Protein AF-U9U4Q1-F1 (afdb_monomer_lite)

Structure (mmCIF, N/CA/C/O backbone):
data_AF-U9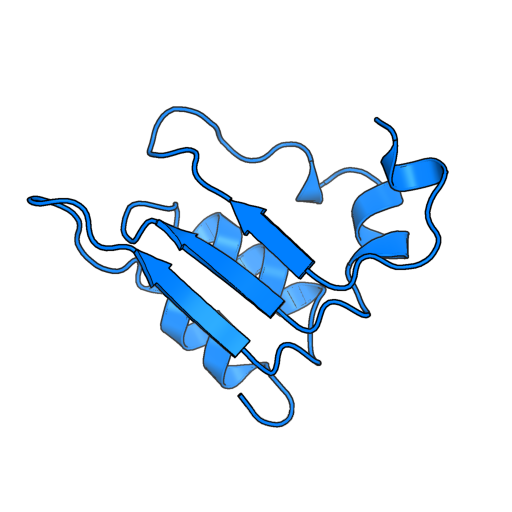U4Q1-F1
#
_entry.id   AF-U9U4Q1-F1
#
loop_
_atom_site.group_PDB
_atom_site.id
_atom_site.type_symbol
_atom_site.label_atom_id
_atom_site.label_alt_id
_atom_site.label_comp_id
_atom_site.label_asym_id
_atom_site.label_entity_id
_atom_site.label_seq_id
_atom_site.pdbx_PDB_ins_code
_atom_site.Cartn_x
_atom_site.Cartn_y
_atom_site.Cartn_z
_atom_site.occupancy
_atom_site.B_iso_or_equiv
_atom_site.auth_seq_id
_atom_site.auth_comp_id
_atom_site.auth_asym_id
_atom_site.auth_atom_id
_atom_site.pdbx_PDB_model_num
ATOM 1 N N . MET A 1 1 ? 0.212 20.200 8.058 1.00 60.28 1 MET A N 1
ATOM 2 C CA . MET A 1 1 ? -0.390 19.053 7.339 1.00 60.28 1 MET A CA 1
ATOM 3 C C . MET A 1 1 ? -1.836 18.913 7.781 1.00 60.28 1 MET A C 1
ATOM 5 O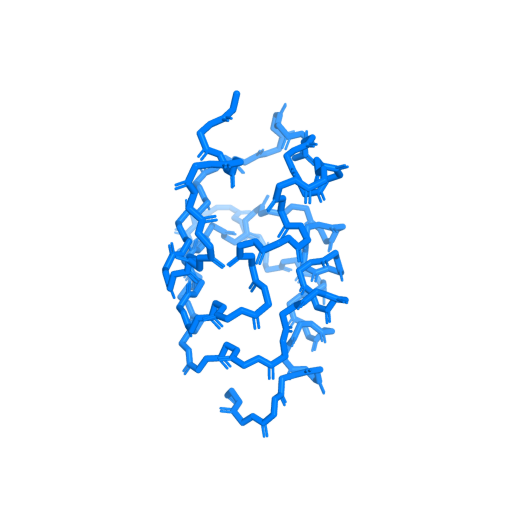 O . MET A 1 1 ? -2.067 18.803 8.976 1.00 60.28 1 MET A O 1
ATOM 9 N N . PHE A 1 2 ? -2.785 18.907 6.841 1.00 63.91 2 PHE A N 1
ATOM 10 C CA . PHE A 1 2 ? -4.226 18.754 7.110 1.00 63.91 2 PHE A CA 1
ATOM 11 C C . PHE A 1 2 ? -4.624 17.342 7.590 1.00 63.91 2 PHE A C 1
ATOM 13 O O . PHE A 1 2 ? -5.763 17.120 7.978 1.00 63.91 2 PHE A O 1
ATOM 20 N N . MET A 1 3 ? -3.689 16.384 7.619 1.00 68.19 3 MET A N 1
ATOM 21 C CA . MET A 1 3 ? -3.956 14.995 8.028 1.00 68.19 3 MET A CA 1
ATOM 22 C C . MET A 1 3 ? -4.422 14.857 9.479 1.00 68.19 3 MET A C 1
ATOM 24 O O . MET A 1 3 ? -5.128 13.911 9.788 1.00 68.19 3 MET A O 1
ATOM 28 N N . ASN A 1 4 ? -4.085 15.808 10.355 1.00 69.56 4 ASN A N 1
ATOM 29 C CA . ASN A 1 4 ? -4.566 15.802 11.742 1.00 69.56 4 ASN A CA 1
ATOM 30 C C . ASN A 1 4 ? -6.015 16.309 11.877 1.00 69.56 4 ASN A C 1
ATOM 32 O O . ASN A 1 4 ? -6.551 16.311 12.979 1.00 69.56 4 ASN A O 1
ATOM 36 N N . GLN A 1 5 ? -6.628 16.787 10.790 1.00 79.88 5 GLN A N 1
ATOM 37 C CA . GLN A 1 5 ? -7.991 17.329 10.781 1.00 79.88 5 GLN A CA 1
ATOM 38 C C . GLN A 1 5 ? -9.011 16.360 10.173 1.00 79.88 5 GLN A C 1
ATOM 40 O O . GLN A 1 5 ? -10.209 16.620 10.238 1.00 79.88 5 GLN A O 1
ATOM 45 N N . ILE A 1 6 ? -8.552 15.245 9.596 1.00 83.50 6 ILE A N 1
ATOM 46 C CA . ILE A 1 6 ? -9.408 14.204 9.029 1.00 83.50 6 ILE A CA 1
ATOM 47 C C . ILE A 1 6 ? -9.180 12.890 9.773 1.00 83.50 6 ILE A C 1
ATOM 49 O O . ILE A 1 6 ? -8.048 12.457 9.968 1.00 83.50 6 ILE A O 1
ATOM 53 N N . SER A 1 7 ? -10.264 12.237 10.184 1.00 85.62 7 SER A N 1
ATOM 54 C CA . SER A 1 7 ? -10.206 10.937 10.863 1.00 85.62 7 SER A CA 1
ATOM 55 C C . SER A 1 7 ? -10.078 9.766 9.888 1.00 85.62 7 SER A C 1
ATOM 57 O O . SER A 1 7 ? -9.675 8.677 10.283 1.00 85.62 7 SER A O 1
ATOM 59 N N . SER A 1 8 ? -10.420 9.966 8.611 1.00 91.44 8 SER A N 1
ATOM 60 C CA . SER A 1 8 ? -10.342 8.930 7.584 1.00 91.44 8 SER A CA 1
ATOM 61 C C . SER A 1 8 ? -10.163 9.541 6.197 1.00 91.44 8 SER A C 1
ATOM 63 O O . SER A 1 8 ? -10.938 10.397 5.778 1.00 91.44 8 SER A O 1
ATOM 65 N N . LEU A 1 9 ? -9.156 9.054 5.475 1.00 92.50 9 LEU A N 1
ATOM 66 C CA . LEU A 1 9 ? -8.963 9.274 4.049 1.00 92.50 9 LEU A CA 1
ATOM 67 C C . LEU A 1 9 ? -9.464 8.038 3.292 1.00 92.50 9 LEU A C 1
ATOM 69 O O . LEU A 1 9 ? -9.157 6.914 3.682 1.00 92.50 9 LEU A O 1
ATOM 73 N N . LYS A 1 10 ? -10.245 8.238 2.225 1.00 94.81 10 LYS A N 1
ATOM 74 C CA . LYS A 1 10 ? -10.829 7.141 1.428 1.00 94.81 10 LYS A CA 1
ATOM 75 C C . LYS A 1 10 ? -10.139 6.916 0.089 1.00 94.81 10 LYS A C 1
ATOM 77 O O . LYS A 1 10 ? -10.056 5.772 -0.347 1.00 94.81 10 LYS A O 1
ATOM 82 N N . SER A 1 11 ? -9.617 7.976 -0.518 1.00 94.75 11 SER A N 1
ATOM 83 C CA . SER A 1 11 ? -8.895 7.924 -1.787 1.00 94.75 11 SER A CA 1
ATOM 84 C C . SER A 1 11 ? -7.607 8.733 -1.682 1.00 94.75 11 SER A C 1
ATOM 86 O O . SER A 1 11 ? -7.598 9.822 -1.099 1.00 94.75 11 SER A O 1
ATOM 88 N N . LEU A 1 12 ? -6.521 8.178 -2.214 1.00 92.19 12 LEU A N 1
ATOM 89 C CA . LEU A 1 12 ? -5.207 8.802 -2.267 1.00 92.19 12 LEU A CA 1
ATOM 90 C C . LEU A 1 12 ? -4.695 8.745 -3.703 1.00 92.19 12 LEU A C 1
ATOM 92 O O . LEU A 1 12 ? -4.503 7.665 -4.254 1.00 92.19 12 LEU A O 1
ATOM 96 N N . GLU A 1 13 ? -4.411 9.908 -4.282 1.00 91.31 13 GLU A N 1
ATOM 97 C CA . GLU A 1 13 ? -3.699 10.014 -5.552 1.00 91.31 13 GLU A CA 1
ATOM 98 C C . GLU A 1 13 ? -2.279 10.524 -5.308 1.00 91.31 13 GLU A C 1
ATOM 100 O O . GLU A 1 13 ? -2.074 11.616 -4.774 1.00 91.31 13 GLU A O 1
ATOM 105 N N . HIS A 1 14 ? -1.287 9.727 -5.698 1.00 85.69 14 HIS A N 1
ATOM 106 C CA . HIS A 1 14 ? 0.118 10.081 -5.613 1.00 85.69 14 HIS A CA 1
ATOM 107 C C . HIS A 1 14 ? 0.758 10.137 -7.001 1.00 85.69 14 HIS A C 1
ATOM 109 O O . HIS A 1 14 ? 1.024 9.118 -7.633 1.00 85.69 14 HIS A O 1
ATOM 115 N N . SER A 1 15 ? 1.038 11.349 -7.470 1.00 77.94 15 SER A N 1
ATOM 116 C CA . SER A 1 15 ? 1.574 11.606 -8.809 1.00 77.94 15 SER A CA 1
ATOM 117 C C . SER A 1 15 ? 3.059 11.982 -8.834 1.00 77.94 15 SER A C 1
ATOM 119 O O . SER A 1 15 ? 3.599 12.250 -9.908 1.00 77.94 15 SER A O 1
ATOM 121 N N . SER A 1 16 ? 3.749 12.031 -7.686 1.00 65.50 16 SER A N 1
ATOM 122 C CA . SER A 1 16 ? 5.147 12.472 -7.667 1.00 65.50 16 SER A CA 1
ATOM 123 C C . SER A 1 16 ? 6.102 11.318 -7.986 1.00 65.50 16 SER A C 1
ATOM 125 O O . SER A 1 16 ? 6.080 10.285 -7.324 1.00 65.50 16 SER A O 1
ATOM 127 N N . GLY A 1 17 ? 6.913 11.496 -9.033 1.00 62.00 17 GLY A N 1
ATOM 128 C CA . GLY A 1 17 ? 7.967 10.555 -9.422 1.00 62.00 17 GLY A CA 1
ATOM 129 C C . GLY A 1 17 ? 9.210 10.650 -8.527 1.00 62.00 17 GLY A C 1
ATOM 130 O O . GLY A 1 17 ? 9.150 11.158 -7.407 1.00 62.00 17 GLY A O 1
ATOM 131 N N . TYR A 1 18 ? 10.361 10.227 -9.060 1.00 56.66 18 TYR A N 1
ATOM 132 C CA . TYR A 1 18 ? 11.652 10.053 -8.370 1.00 56.66 18 TYR A CA 1
ATOM 133 C C . TYR A 1 18 ? 12.147 11.206 -7.455 1.00 56.66 18 TYR A C 1
ATOM 135 O O . TYR A 1 18 ? 13.082 11.017 -6.682 1.00 56.66 18 TYR A O 1
ATOM 143 N N . ALA A 1 19 ? 11.567 12.404 -7.478 1.00 53.06 19 ALA A N 1
ATOM 144 C CA . ALA A 1 19 ? 12.078 13.550 -6.724 1.00 53.06 19 ALA A CA 1
ATOM 145 C C . ALA A 1 19 ? 11.567 13.669 -5.275 1.00 53.06 19 ALA A C 1
ATOM 147 O O . ALA A 1 19 ? 12.167 14.407 -4.494 1.00 53.06 19 ALA A O 1
ATOM 148 N N . ASN A 1 20 ? 10.487 12.982 -4.880 1.00 58.91 20 ASN A N 1
ATOM 149 C CA . ASN A 1 20 ? 9.876 13.222 -3.570 1.00 58.91 20 ASN A CA 1
ATOM 150 C C . ASN A 1 20 ? 9.786 11.938 -2.741 1.00 58.91 20 ASN A C 1
ATOM 152 O O . ASN A 1 20 ? 8.807 11.198 -2.802 1.00 58.91 20 ASN A O 1
ATOM 156 N N . ARG A 1 21 ? 10.814 11.679 -1.920 1.00 60.72 21 ARG A N 1
ATOM 157 C CA . ARG A 1 21 ? 10.693 10.694 -0.838 1.00 60.72 21 ARG A CA 1
ATOM 158 C C . ARG A 1 21 ? 9.565 11.151 0.071 1.00 60.72 21 ARG A C 1
ATOM 160 O O . ARG A 1 21 ? 9.645 12.204 0.706 1.00 60.72 21 ARG A O 1
ATOM 167 N N . ILE A 1 22 ? 8.501 10.367 0.096 1.00 64.62 22 ILE A N 1
ATOM 168 C CA . ILE A 1 22 ? 7.258 10.703 0.769 1.00 64.62 22 ILE A CA 1
ATOM 169 C C . ILE A 1 22 ? 7.503 10.804 2.277 1.00 64.62 22 ILE A C 1
ATOM 171 O O . ILE A 1 22 ? 7.529 9.819 3.003 1.00 64.62 22 ILE A O 1
ATOM 175 N N . LYS A 1 23 ? 7.676 12.034 2.770 1.00 69.31 23 LYS A N 1
ATOM 176 C CA . LYS A 1 23 ? 7.797 12.304 4.210 1.00 69.31 23 LYS A CA 1
ATOM 177 C C . LYS A 1 23 ? 6.457 12.180 4.941 1.00 69.31 23 LYS A C 1
ATOM 179 O O . LYS A 1 23 ? 6.442 12.055 6.160 1.00 69.31 23 LYS A O 1
ATOM 184 N N . PHE A 1 24 ? 5.331 12.238 4.223 1.00 76.12 24 PHE A N 1
ATOM 185 C CA . PHE A 1 24 ? 4.019 12.329 4.863 1.00 76.12 24 PHE A CA 1
ATOM 186 C C . PHE A 1 24 ? 3.560 11.032 5.521 1.00 76.12 24 PHE A C 1
ATOM 188 O O . PHE A 1 24 ? 2.861 11.112 6.527 1.00 76.12 24 PHE A O 1
ATOM 195 N N . ILE A 1 25 ? 3.966 9.865 5.014 1.00 76.38 25 ILE A N 1
ATOM 196 C CA . ILE A 1 25 ? 3.583 8.578 5.615 1.00 76.38 25 ILE A CA 1
ATOM 197 C C . ILE A 1 25 ? 4.158 8.438 7.032 1.00 76.38 25 ILE A C 1
ATOM 199 O O . ILE A 1 25 ? 3.535 7.845 7.908 1.00 76.38 25 ILE A O 1
ATOM 203 N N . TYR A 1 26 ? 5.297 9.077 7.304 1.00 78.62 26 TYR A N 1
ATOM 204 C CA . TYR A 1 26 ? 5.883 9.122 8.643 1.00 78.62 26 TYR A CA 1
ATOM 205 C C . TYR A 1 26 ? 5.173 10.088 9.597 1.00 78.62 26 TYR A C 1
ATOM 207 O O . TYR A 1 26 ? 5.477 10.104 10.790 1.00 78.62 26 TYR A O 1
ATOM 215 N N . SER A 1 27 ? 4.243 10.912 9.106 1.00 83.88 27 SER A N 1
ATOM 216 C CA . SER A 1 27 ? 3.498 11.813 9.979 1.00 83.88 27 SER A CA 1
ATOM 217 C C . SER A 1 27 ? 2.527 11.019 10.867 1.00 83.88 27 SER A C 1
ATOM 219 O O . SER A 1 27 ? 1.889 10.079 10.390 1.00 83.88 27 SER A O 1
ATOM 221 N N . PRO A 1 28 ? 2.342 11.402 12.144 1.00 83.56 28 PRO A N 1
ATOM 222 C CA . PRO A 1 28 ? 1.346 10.767 13.008 1.00 83.56 28 PRO A CA 1
ATOM 223 C C . PRO A 1 28 ? -0.064 10.785 12.402 1.00 83.56 28 PRO A C 1
ATOM 225 O O . PRO A 1 28 ? -0.794 9.806 12.520 1.00 83.56 28 PRO A O 1
ATOM 228 N N . GLY A 1 29 ? -0.413 11.860 11.686 1.00 86.75 29 GLY A N 1
ATOM 229 C CA . GLY A 1 29 ? -1.698 11.993 11.000 1.00 86.75 29 GLY A CA 1
ATOM 230 C C . GLY A 1 29 ? -1.944 10.911 9.948 1.00 86.75 29 GLY A C 1
ATOM 231 O O . GLY A 1 29 ? -3.072 10.451 9.819 1.00 86.75 29 GLY A O 1
ATOM 232 N N . ALA A 1 30 ? -0.905 10.433 9.256 1.00 87.00 30 ALA A N 1
ATOM 233 C CA . ALA A 1 30 ? -1.041 9.353 8.279 1.00 87.00 30 ALA A CA 1
ATOM 234 C C . ALA A 1 30 ? -1.502 8.038 8.928 1.00 87.00 30 ALA A C 1
ATOM 236 O O . ALA A 1 30 ? -2.374 7.362 8.392 1.00 87.00 30 ALA A O 1
ATOM 237 N N . LYS A 1 31 ? -0.996 7.712 10.125 1.00 87.50 31 LYS A N 1
ATOM 238 C CA . LYS A 1 31 ? -1.435 6.526 10.883 1.00 87.50 31 LYS A CA 1
ATOM 239 C C . LYS A 1 31 ? -2.882 6.626 11.368 1.00 87.50 31 LYS A C 1
ATOM 241 O O . LYS A 1 31 ? -3.487 5.603 11.661 1.00 87.50 31 LYS A O 1
ATOM 246 N N . ILE A 1 32 ? -3.422 7.841 11.464 1.00 89.38 32 ILE A N 1
ATOM 247 C CA . ILE A 1 32 ? -4.812 8.082 11.860 1.00 89.38 32 ILE A CA 1
ATOM 248 C C . ILE A 1 32 ? -5.729 7.978 10.640 1.00 89.38 32 ILE A C 1
ATOM 250 O O . ILE A 1 32 ? -6.734 7.278 10.689 1.00 89.38 32 ILE A O 1
ATOM 254 N N . CYS A 1 33 ? -5.393 8.655 9.538 1.00 90.25 33 CYS A N 1
ATOM 255 C CA . CYS A 1 33 ? -6.324 8.805 8.423 1.00 90.25 33 CYS A CA 1
ATOM 256 C C . CYS A 1 33 ? -6.231 7.698 7.356 1.00 90.25 33 CYS A C 1
ATOM 258 O O . CYS A 1 33 ? -7.243 7.417 6.714 1.00 90.25 33 CYS A O 1
ATOM 260 N N . LEU A 1 34 ? -5.074 7.056 7.160 1.00 92.00 34 LEU A N 1
ATOM 261 C CA . LEU A 1 34 ? -4.860 6.067 6.091 1.00 92.00 34 LEU A CA 1
ATOM 262 C C . LEU A 1 34 ? -5.381 4.637 6.340 1.00 92.00 34 LEU A C 1
ATOM 264 O O . LEU A 1 34 ? -5.668 3.985 5.341 1.00 92.00 34 LEU A O 1
ATOM 268 N N . PRO A 1 35 ? -5.572 4.115 7.572 1.00 92.81 35 PRO A N 1
ATOM 269 C CA . PRO A 1 35 ? -6.017 2.722 7.758 1.00 92.81 35 PRO A CA 1
ATOM 270 C C . PRO A 1 35 ? -7.325 2.354 7.042 1.00 92.81 35 PRO A C 1
ATOM 272 O O . PRO A 1 35 ? -7.583 1.191 6.750 1.00 92.81 35 PRO A O 1
ATOM 275 N N . ASN A 1 36 ? -8.147 3.359 6.741 1.00 92.81 36 ASN A N 1
ATOM 276 C CA . ASN A 1 36 ? -9.441 3.225 6.085 1.00 92.81 36 ASN A CA 1
ATOM 277 C C . ASN A 1 36 ? -9.411 3.552 4.580 1.00 92.81 36 ASN A C 1
ATOM 279 O O . ASN A 1 36 ? -10.483 3.766 3.999 1.00 92.81 36 ASN A O 1
ATOM 283 N N . LEU A 1 37 ? -8.220 3.634 3.978 1.00 95.06 37 LEU A N 1
ATOM 284 C CA . LEU A 1 37 ? -8.030 3.897 2.555 1.00 95.06 37 LEU A CA 1
ATOM 285 C C . LEU A 1 37 ? -8.632 2.761 1.721 1.00 95.06 37 LEU A C 1
ATOM 287 O O . LEU A 1 37 ? -8.388 1.592 2.001 1.00 95.06 37 LEU A O 1
ATOM 291 N N . VAL A 1 38 ? -9.416 3.125 0.706 1.00 96.19 38 VAL A N 1
ATOM 292 C CA . VAL A 1 38 ? -10.111 2.188 -0.193 1.00 96.19 38 VAL A CA 1
ATOM 293 C C . VAL A 1 38 ? -9.543 2.270 -1.606 1.00 96.19 38 VAL A C 1
ATOM 295 O O . VAL A 1 38 ? -9.436 1.257 -2.289 1.00 96.19 38 VAL A O 1
ATOM 298 N N . GLU A 1 39 ? -9.151 3.462 -2.049 1.00 97.50 39 GLU A N 1
ATOM 299 C CA . GLU A 1 39 ? -8.643 3.692 -3.399 1.00 97.50 39 GLU A CA 1
ATOM 300 C C . GLU A 1 39 ? -7.234 4.294 -3.358 1.00 97.50 39 GLU A C 1
ATOM 302 O O . GLU A 1 39 ? -6.994 5.309 -2.698 1.00 97.50 39 GLU A O 1
ATOM 307 N N . LEU A 1 40 ? -6.309 3.682 -4.099 1.00 95.12 40 LEU A N 1
ATOM 308 C CA . LEU A 1 40 ? -4.964 4.193 -4.330 1.00 95.12 40 LEU A CA 1
ATOM 309 C C . LEU A 1 40 ? -4.733 4.399 -5.829 1.00 95.12 40 LEU A C 1
ATOM 311 O O . LEU A 1 40 ? -4.819 3.464 -6.623 1.00 95.12 40 LEU A O 1
ATOM 315 N N . LYS A 1 41 ? -4.387 5.627 -6.214 1.00 94.00 41 LYS A N 1
ATOM 316 C CA . LYS A 1 41 ? -3.974 5.985 -7.574 1.00 94.00 41 LYS A CA 1
ATOM 317 C C . LYS A 1 41 ? -2.527 6.438 -7.554 1.00 94.00 41 LYS A C 1
ATOM 319 O O . LYS A 1 41 ? -2.162 7.302 -6.760 1.00 94.00 41 LYS A O 1
ATOM 324 N N . CYS A 1 42 ? -1.697 5.890 -8.427 1.00 89.94 42 CYS A N 1
ATOM 325 C CA . CYS A 1 42 ? -0.278 6.209 -8.461 1.00 89.94 42 CYS A CA 1
ATOM 326 C C . CYS A 1 42 ? 0.318 6.197 -9.865 1.00 89.94 42 CYS A C 1
ATOM 328 O O . CYS A 1 42 ? -0.311 5.759 -10.823 1.00 89.94 42 CYS A O 1
ATOM 330 N N . HIS A 1 43 ? 1.544 6.702 -9.995 1.00 87.62 43 HIS A N 1
ATOM 331 C CA . HIS A 1 43 ? 2.366 6.501 -11.188 1.00 87.62 43 HIS A CA 1
ATOM 332 C C . HIS A 1 43 ? 3.209 5.228 -11.054 1.00 87.62 43 HIS A C 1
ATOM 334 O O . HIS A 1 43 ? 3.585 4.843 -9.948 1.00 87.62 43 HIS A O 1
ATOM 340 N N . ALA A 1 44 ? 3.539 4.593 -12.180 1.00 84.44 44 ALA A N 1
ATOM 341 C CA . ALA A 1 44 ? 4.352 3.375 -12.198 1.00 84.44 44 ALA A CA 1
ATOM 342 C C . ALA A 1 44 ? 5.769 3.591 -11.632 1.00 84.44 44 ALA A C 1
ATOM 344 O O . ALA A 1 44 ? 6.316 2.696 -10.999 1.00 84.44 44 ALA A O 1
ATOM 345 N N . ASN A 1 45 ? 6.326 4.798 -11.783 1.00 80.56 45 ASN A N 1
ATOM 346 C CA . ASN A 1 45 ? 7.675 5.162 -11.338 1.00 80.56 45 ASN A CA 1
ATOM 347 C C . ASN A 1 45 ? 7.775 5.599 -9.862 1.00 80.56 45 ASN A C 1
ATOM 349 O O . ASN A 1 45 ? 8.729 6.289 -9.490 1.00 80.56 45 ASN A O 1
ATOM 353 N N . ILE A 1 46 ? 6.793 5.252 -9.026 1.00 84.88 46 ILE A N 1
ATOM 354 C CA . ILE A 1 46 ? 6.898 5.460 -7.579 1.00 84.88 46 ILE A CA 1
ATOM 355 C C . ILE A 1 46 ? 7.937 4.502 -6.981 1.00 84.88 46 ILE A C 1
ATOM 357 O O . ILE A 1 46 ? 8.065 3.357 -7.399 1.00 84.88 46 ILE A O 1
ATOM 361 N N . TYR A 1 47 ? 8.640 4.972 -5.951 1.00 84.44 47 TYR A N 1
ATOM 362 C CA . TYR A 1 47 ? 9.582 4.187 -5.157 1.00 84.44 47 TYR A CA 1
ATOM 363 C C . TYR A 1 47 ? 8.945 2.968 -4.459 1.00 84.44 47 TYR A C 1
ATOM 365 O O . TYR A 1 47 ? 7.914 3.133 -3.802 1.00 84.44 47 TYR A O 1
ATOM 373 N N . PRO A 1 48 ? 9.588 1.786 -4.478 1.00 85.50 48 PRO A N 1
ATOM 374 C CA . PRO A 1 48 ? 9.131 0.599 -3.747 1.00 85.50 48 PRO A CA 1
ATOM 375 C C . PRO A 1 48 ? 8.824 0.845 -2.271 1.00 85.50 48 PRO A C 1
ATOM 377 O O . PRO A 1 48 ? 7.842 0.323 -1.745 1.00 85.50 48 PRO A O 1
ATOM 380 N N . GLU A 1 49 ? 9.595 1.710 -1.608 1.00 85.81 49 GLU A N 1
ATOM 381 C CA . GLU A 1 49 ? 9.405 2.047 -0.199 1.00 85.81 49 GLU A CA 1
ATOM 382 C C . GLU A 1 49 ? 8.042 2.686 0.084 1.00 85.81 49 GLU A C 1
ATOM 384 O O . GLU A 1 49 ? 7.517 2.525 1.185 1.00 85.81 49 GLU A O 1
ATOM 389 N N . PHE A 1 50 ? 7.444 3.386 -0.887 1.00 87.88 50 PHE A N 1
ATOM 390 C CA . PHE A 1 50 ? 6.077 3.885 -0.748 1.00 87.88 50 PHE A CA 1
ATOM 391 C C . PHE A 1 50 ? 5.089 2.733 -0.604 1.00 87.88 50 PHE A C 1
ATOM 393 O O . PHE A 1 50 ? 4.288 2.729 0.327 1.00 87.88 50 PHE A O 1
ATOM 400 N N . PHE A 1 51 ? 5.155 1.759 -1.51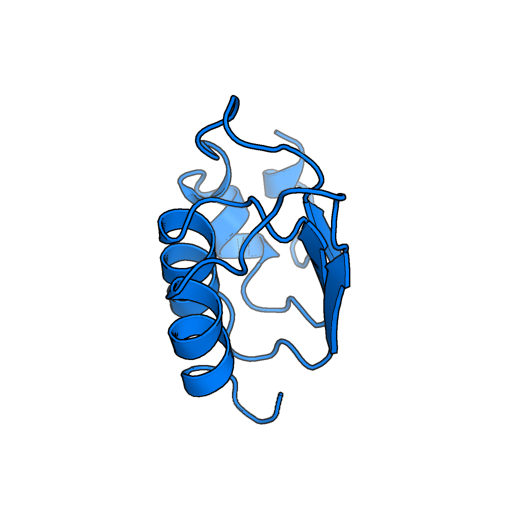1 1.00 89.69 51 PHE A N 1
ATOM 401 C CA . PHE A 1 51 ? 4.237 0.627 -1.513 1.00 89.69 51 PHE A CA 1
ATOM 402 C C . PHE A 1 51 ? 4.424 -0.232 -0.268 1.00 89.69 51 PHE A C 1
ATOM 404 O O . PHE A 1 51 ? 3.436 -0.559 0.388 1.00 89.69 51 PHE A O 1
ATOM 411 N N . TYR A 1 52 ? 5.678 -0.478 0.128 1.00 88.50 52 TYR A N 1
ATOM 412 C CA . TYR A 1 52 ? 5.986 -1.132 1.394 1.00 88.50 52 TYR A CA 1
ATOM 413 C C . TYR A 1 52 ? 5.316 -0.400 2.562 1.00 88.50 52 TYR A C 1
ATOM 415 O O . TYR A 1 52 ? 4.575 -1.005 3.324 1.00 88.50 52 TYR A O 1
ATOM 423 N N . GLN A 1 53 ? 5.472 0.918 2.687 1.00 88.38 53 GLN A N 1
ATOM 424 C CA . GLN A 1 53 ? 4.884 1.653 3.810 1.00 88.38 53 GLN A CA 1
ATOM 425 C C . GLN A 1 53 ? 3.354 1.698 3.785 1.00 88.38 53 GLN A C 1
ATOM 427 O O . GLN A 1 53 ? 2.729 1.556 4.835 1.00 88.38 53 GLN A O 1
ATOM 432 N N . ILE A 1 54 ? 2.746 1.886 2.610 1.00 91.75 54 ILE A N 1
ATOM 433 C CA . ILE A 1 54 ? 1.288 1.833 2.469 1.00 91.75 54 ILE A CA 1
ATOM 434 C C . ILE A 1 54 ? 0.780 0.450 2.879 1.00 91.75 54 ILE A C 1
ATOM 436 O O . ILE A 1 54 ? -0.189 0.385 3.627 1.00 91.75 54 ILE A O 1
ATOM 440 N N . SER A 1 55 ? 1.464 -0.629 2.485 1.00 92.06 55 SER A N 1
ATOM 441 C CA . SER A 1 55 ? 1.086 -2.004 2.838 1.00 92.06 55 SER A CA 1
ATOM 442 C C . SER A 1 55 ? 1.086 -2.277 4.348 1.00 92.06 55 SER A C 1
ATOM 444 O O . SER A 1 55 ? 0.332 -3.119 4.818 1.00 92.06 55 SER A O 1
ATOM 446 N N . GLN A 1 56 ? 1.899 -1.545 5.121 1.00 91.19 56 GLN A N 1
ATOM 447 C CA . GLN A 1 56 ? 1.964 -1.678 6.582 1.00 91.19 56 GLN A CA 1
ATOM 448 C C . GLN A 1 56 ? 0.856 -0.913 7.320 1.00 91.19 56 GLN A C 1
ATOM 450 O O . GLN A 1 56 ? 0.676 -1.104 8.520 1.00 91.19 56 GLN A O 1
ATOM 455 N N . ILE A 1 57 ? 0.176 0.019 6.649 1.00 92.38 57 ILE A N 1
ATOM 456 C CA . ILE A 1 57 ? -0.832 0.897 7.268 1.00 92.38 57 ILE A CA 1
ATOM 457 C C . ILE A 1 57 ? -2.227 0.591 6.720 1.00 92.38 57 ILE A C 1
ATOM 459 O O . ILE A 1 57 ? -3.211 0.659 7.454 1.00 92.38 57 ILE A O 1
ATOM 463 N N . CYS A 1 58 ? -2.316 0.294 5.426 1.00 94.06 58 CYS A N 1
ATOM 464 C CA . CYS A 1 58 ? -3.554 0.098 4.693 1.00 94.06 58 CYS A CA 1
ATOM 465 C C . CYS A 1 58 ? -3.718 -1.389 4.374 1.00 94.06 58 CYS A C 1
ATOM 467 O O . CYS A 1 58 ? -2.886 -1.966 3.677 1.00 94.06 58 CYS A O 1
ATOM 469 N N . HIS A 1 59 ? -4.822 -1.971 4.840 1.00 94.88 59 HIS A N 1
ATOM 470 C CA . HIS A 1 59 ? -5.179 -3.377 4.603 1.00 94.88 59 HIS A CA 1
ATOM 471 C C . HIS A 1 59 ? -6.547 -3.535 3.915 1.00 94.88 59 HIS A C 1
ATOM 473 O O . HIS A 1 59 ? -7.061 -4.643 3.775 1.00 94.88 59 HIS A O 1
ATOM 479 N N . ASN A 1 60 ? -7.173 -2.420 3.524 1.00 94.88 60 ASN A N 1
ATOM 480 C CA . ASN A 1 60 ? -8.520 -2.373 2.950 1.00 94.88 60 ASN A CA 1
ATOM 481 C C . ASN A 1 60 ? -8.574 -1.612 1.613 1.00 94.88 60 ASN A C 1
ATOM 483 O O . ASN A 1 60 ? -9.626 -1.093 1.235 1.00 94.88 60 ASN A O 1
ATOM 487 N N . ILE A 1 61 ? -7.454 -1.525 0.894 1.00 96.31 61 ILE A N 1
ATOM 488 C CA . ILE A 1 61 ? -7.471 -1.007 -0.474 1.00 96.31 61 ILE A CA 1
ATOM 489 C C . ILE A 1 61 ? -8.223 -2.022 -1.338 1.00 96.31 61 ILE A C 1
ATOM 491 O O . ILE A 1 61 ? -7.940 -3.214 -1.284 1.00 96.31 61 ILE A O 1
ATOM 495 N N . GLN A 1 62 ? -9.188 -1.529 -2.110 1.00 95.69 62 GLN A N 1
ATOM 496 C CA . GLN A 1 62 ? -10.051 -2.300 -3.017 1.00 95.69 62 GLN A CA 1
ATOM 497 C C . GLN A 1 62 ? -9.888 -1.865 -4.478 1.00 95.69 62 GLN A C 1
ATOM 499 O O . GLN A 1 62 ? -10.388 -2.517 -5.386 1.00 95.69 62 GLN A O 1
ATOM 504 N N . SER A 1 63 ? -9.227 -0.731 -4.717 1.00 96.62 63 SER A N 1
ATOM 505 C CA . SER A 1 63 ? -8.937 -0.235 -6.058 1.00 96.62 63 SER A CA 1
ATOM 506 C C . SER A 1 63 ? -7.521 0.316 -6.105 1.00 96.62 63 SER A C 1
ATOM 508 O O . SER A 1 63 ? -7.182 1.251 -5.373 1.00 96.62 63 SER A O 1
ATOM 510 N N . LEU A 1 64 ? -6.699 -0.266 -6.978 1.00 95.38 64 LEU A N 1
ATOM 511 C CA . LEU A 1 64 ? -5.348 0.185 -7.276 1.00 95.38 64 LEU A CA 1
ATOM 512 C C . LEU A 1 64 ? -5.273 0.587 -8.749 1.00 95.38 64 LEU A C 1
ATOM 514 O O . LEU A 1 64 ? -5.415 -0.244 -9.641 1.00 95.38 64 LEU A O 1
ATOM 518 N N . THR A 1 65 ? -5.028 1.868 -9.012 1.00 94.75 65 THR A N 1
ATOM 519 C CA . THR A 1 65 ? -4.802 2.378 -10.370 1.00 94.75 65 THR A CA 1
ATOM 520 C C . THR A 1 65 ? -3.352 2.807 -10.523 1.00 94.75 65 THR A C 1
ATOM 522 O O . THR A 1 65 ? -2.911 3.743 -9.857 1.00 94.75 65 THR A O 1
ATOM 525 N N . ILE A 1 66 ? -2.631 2.177 -11.448 1.00 91.25 66 ILE A N 1
ATOM 526 C CA . ILE A 1 66 ? -1.250 2.536 -11.780 1.00 91.25 66 ILE A CA 1
ATOM 527 C C . ILE A 1 66 ? -1.233 3.194 -13.160 1.00 91.25 66 ILE A C 1
ATOM 529 O O . ILE A 1 66 ? -1.580 2.575 -14.164 1.00 91.25 66 ILE A O 1
ATOM 533 N N . ARG A 1 67 ? -0.826 4.463 -13.218 1.00 89.81 67 ARG A N 1
ATOM 534 C CA . ARG A 1 67 ? -0.622 5.204 -14.466 1.00 89.81 67 ARG A CA 1
ATOM 535 C C . ARG A 1 67 ? 0.793 4.976 -14.979 1.00 89.81 67 ARG A C 1
ATOM 537 O O . ARG A 1 67 ? 1.767 5.334 -14.312 1.00 89.81 67 A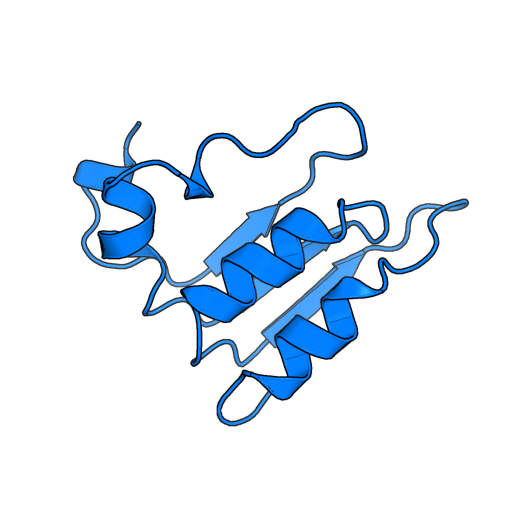RG A O 1
ATOM 544 N N . PHE A 1 68 ? 0.893 4.408 -16.173 1.00 86.06 68 PHE A N 1
ATOM 545 C CA . PHE A 1 68 ? 2.158 4.256 -16.879 1.00 86.06 68 PHE A CA 1
ATOM 546 C C . PHE A 1 68 ? 2.581 5.588 -17.498 1.00 86.06 68 PHE A C 1
ATOM 548 O O . PHE A 1 68 ? 1.756 6.352 -17.994 1.00 86.06 68 PHE A O 1
ATOM 555 N N . ILE A 1 69 ? 3.879 5.856 -17.441 1.00 80.31 69 ILE A N 1
ATOM 556 C CA . ILE A 1 69 ? 4.553 6.938 -18.163 1.00 80.31 69 ILE A CA 1
ATOM 557 C C . ILE A 1 69 ? 5.565 6.235 -19.073 1.00 80.31 69 ILE A C 1
ATOM 559 O O . ILE A 1 69 ? 6.083 5.200 -18.663 1.00 80.31 69 ILE A O 1
ATOM 563 N N . ASP A 1 70 ? 5.831 6.761 -20.271 1.00 70.75 70 ASP A N 1
ATOM 564 C CA . ASP A 1 70 ? 6.490 6.078 -21.407 1.00 70.75 70 ASP A CA 1
ATOM 565 C C . ASP A 1 70 ? 7.761 5.254 -21.102 1.00 70.75 70 ASP A C 1
ATOM 567 O O . ASP A 1 70 ? 8.098 4.347 -21.857 1.00 70.75 70 ASP A O 1
ATOM 571 N N . THR A 1 71 ? 8.471 5.530 -20.004 1.00 74.25 71 THR A N 1
ATOM 572 C CA . THR A 1 71 ? 9.705 4.829 -19.597 1.00 74.25 71 THR A CA 1
ATOM 573 C C . THR A 1 71 ? 9.630 4.149 -18.224 1.00 74.25 71 THR A C 1
ATOM 575 O O . THR A 1 71 ? 10.640 3.662 -17.715 1.00 74.25 71 THR A O 1
ATOM 578 N N . ALA A 1 72 ? 8.460 4.131 -17.584 1.00 72.56 72 ALA A N 1
ATOM 579 C CA . ALA A 1 72 ? 8.305 3.679 -16.209 1.00 72.56 72 ALA A CA 1
ATOM 580 C C . ALA A 1 72 ? 8.094 2.161 -16.116 1.00 72.56 72 ALA A C 1
ATOM 582 O O . ALA A 1 72 ? 7.132 1.616 -16.657 1.00 72.56 72 ALA A O 1
ATOM 583 N N . VAL A 1 73 ? 8.961 1.499 -15.352 1.00 78.12 73 VAL A N 1
ATOM 584 C CA . VAL A 1 73 ? 8.770 0.115 -14.903 1.00 78.12 73 VAL A CA 1
ATOM 585 C C . VAL A 1 73 ? 7.956 0.130 -13.611 1.00 78.12 73 VAL A C 1
ATOM 587 O O . VAL A 1 73 ? 8.114 1.037 -12.795 1.00 78.12 73 VAL A O 1
ATOM 590 N N . ILE A 1 74 ? 7.079 -0.860 -13.432 1.00 79.25 74 ILE A N 1
ATOM 591 C CA . ILE A 1 74 ? 6.329 -1.0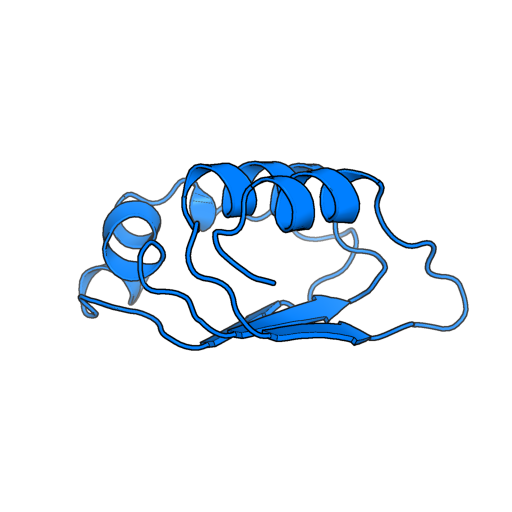37 -12.185 1.00 79.25 74 ILE A CA 1
ATOM 592 C C . ILE A 1 74 ? 7.321 -1.318 -11.057 1.00 79.25 74 ILE A C 1
ATOM 594 O O . ILE A 1 74 ? 8.177 -2.187 -11.183 1.00 79.25 74 ILE A O 1
ATOM 598 N N . SER A 1 75 ? 7.194 -0.596 -9.949 1.00 79.88 75 SER A N 1
ATOM 599 C CA . SER A 1 75 ? 8.004 -0.857 -8.762 1.00 79.88 75 SER A CA 1
ATOM 600 C C . SER A 1 75 ? 7.642 -2.204 -8.119 1.00 79.88 75 SER A C 1
ATOM 602 O O . SER A 1 75 ? 6.468 -2.456 -7.843 1.00 79.88 75 SER A O 1
ATOM 604 N N . ASP A 1 76 ? 8.654 -2.995 -7.758 1.00 81.38 76 ASP A N 1
ATOM 605 C CA . ASP A 1 76 ? 8.505 -4.326 -7.144 1.00 81.38 76 ASP A CA 1
ATOM 606 C C . ASP A 1 76 ? 7.616 -4.336 -5.886 1.00 81.38 76 ASP A C 1
ATOM 608 O O . ASP A 1 76 ? 6.889 -5.299 -5.642 1.00 81.38 76 ASP A O 1
ATOM 612 N N . GLY A 1 77 ? 7.586 -3.228 -5.134 1.00 87.31 77 GLY A N 1
ATOM 613 C CA . GLY A 1 77 ? 6.762 -3.095 -3.927 1.00 87.31 77 GLY A CA 1
ATOM 614 C C . GLY A 1 77 ? 5.246 -3.159 -4.171 1.00 87.31 77 GLY A C 1
ATOM 615 O O . GLY A 1 77 ? 4.482 -3.314 -3.221 1.00 87.31 77 GLY A O 1
ATOM 616 N N . VAL A 1 78 ? 4.779 -3.063 -5.423 1.00 90.50 78 VAL A N 1
ATOM 617 C CA . VAL A 1 78 ? 3.354 -3.237 -5.764 1.00 90.50 78 VAL A CA 1
ATOM 618 C C . VAL A 1 78 ? 2.861 -4.638 -5.394 1.00 90.50 78 VAL A C 1
ATOM 620 O O . VAL A 1 78 ? 1.736 -4.778 -4.919 1.00 90.50 78 VAL A O 1
ATOM 623 N N . THR A 1 79 ? 3.699 -5.664 -5.558 1.00 89.81 79 THR A N 1
ATOM 624 C CA . THR A 1 79 ? 3.338 -7.045 -5.205 1.00 89.81 79 THR A CA 1
ATOM 625 C C . THR A 1 79 ? 3.112 -7.181 -3.702 1.00 89.81 79 THR A C 1
ATOM 627 O O . THR A 1 79 ? 2.103 -7.748 -3.281 1.00 89.81 79 THR A O 1
ATOM 630 N N . ASP A 1 80 ? 3.996 -6.583 -2.896 1.00 90.00 80 ASP A N 1
ATOM 631 C CA . ASP A 1 80 ? 3.865 -6.559 -1.436 1.00 90.00 80 ASP A CA 1
ATOM 632 C C . ASP A 1 80 ? 2.567 -5.864 -1.022 1.00 90.00 80 ASP A C 1
ATOM 634 O O . ASP A 1 80 ? 1.814 -6.391 -0.200 1.00 90.00 80 ASP A O 1
ATOM 638 N N . LEU A 1 81 ? 2.258 -4.720 -1.647 1.00 93.62 81 LEU A N 1
ATOM 639 C CA . LEU A 1 81 ? 1.016 -3.996 -1.400 1.00 93.62 81 LEU A CA 1
ATOM 640 C C . LEU A 1 81 ? -0.209 -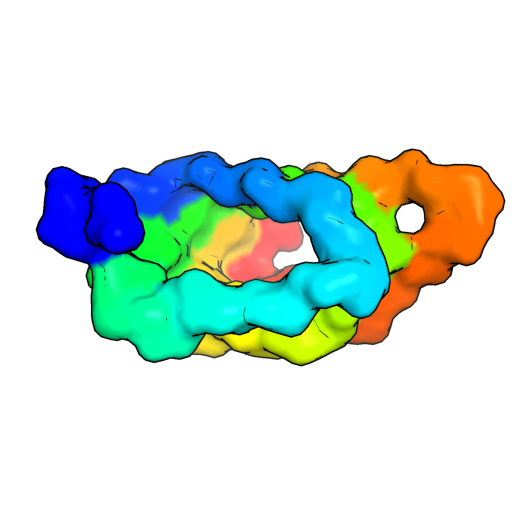4.885 -1.624 1.00 93.62 81 LEU A C 1
ATOM 642 O O . LEU A 1 81 ? -1.054 -4.956 -0.733 1.00 93.62 81 LEU A O 1
ATOM 646 N N . ILE A 1 82 ? -0.291 -5.544 -2.785 1.00 93.75 82 ILE A N 1
ATOM 647 C CA . ILE A 1 82 ? -1.420 -6.405 -3.163 1.00 93.75 82 ILE A CA 1
ATOM 648 C C . ILE A 1 82 ? -1.543 -7.584 -2.197 1.00 93.75 82 ILE A C 1
ATOM 650 O O . ILE A 1 82 ? -2.634 -7.857 -1.704 1.00 93.75 82 ILE A O 1
ATOM 654 N N . SER A 1 83 ? -0.425 -8.237 -1.868 1.00 93.69 83 SER A N 1
ATOM 655 C CA . SER A 1 83 ? -0.412 -9.422 -0.999 1.00 93.69 83 SER A CA 1
ATOM 656 C C . SER A 1 83 ? -0.920 -9.165 0.425 1.00 93.69 83 SER A C 1
ATOM 658 O O . SER A 1 83 ? -1.363 -10.093 1.097 1.00 93.69 83 SER A O 1
ATOM 660 N N . LEU A 1 84 ? -0.864 -7.910 0.883 1.00 94.44 84 LEU A N 1
ATOM 661 C CA . LEU A 1 84 ? -1.242 -7.492 2.234 1.00 94.44 84 LEU A CA 1
ATOM 662 C C . LEU A 1 84 ? -2.632 -6.837 2.310 1.00 94.44 84 LEU A C 1
ATOM 664 O O . LEU A 1 84 ? -3.018 -6.358 3.382 1.00 94.44 84 LEU A O 1
ATOM 668 N N . GLN A 1 85 ? -3.382 -6.793 1.201 1.00 94.69 85 GLN A N 1
ATOM 669 C CA . GLN A 1 85 ? -4.771 -6.330 1.203 1.00 94.69 85 GLN A CA 1
ATOM 670 C C . GLN A 1 85 ? -5.747 -7.474 1.452 1.00 94.69 85 GLN A C 1
ATOM 672 O O . GLN A 1 85 ? -5.549 -8.597 0.997 1.00 94.69 85 GLN A O 1
ATOM 677 N N . ASN A 1 86 ? -6.853 -7.166 2.130 1.00 88.44 86 ASN A N 1
ATOM 678 C CA . ASN A 1 86 ? -7.845 -8.175 2.479 1.00 88.44 86 ASN A CA 1
ATOM 679 C C . ASN A 1 86 ? -8.604 -8.752 1.277 1.00 88.44 86 ASN A C 1
ATOM 681 O O . ASN A 1 86 ? -9.105 -9.854 1.441 1.00 88.44 86 ASN A O 1
ATOM 685 N N . ASN A 1 87 ? -8.722 -8.035 0.144 1.00 81.38 87 ASN A N 1
ATOM 686 C CA . ASN A 1 87 ? -9.355 -8.467 -1.122 1.00 81.38 87 ASN A CA 1
ATOM 687 C C . ASN A 1 87 ? -9.143 -7.395 -2.228 1.00 81.38 87 ASN A C 1
ATOM 689 O O . ASN A 1 87 ? -10.088 -6.668 -2.548 1.00 81.38 87 ASN A O 1
ATOM 693 N N . LEU A 1 88 ? -7.919 -7.237 -2.751 1.00 84.75 88 LEU A N 1
ATOM 694 C CA . LEU A 1 88 ? -7.597 -6.279 -3.829 1.00 84.75 88 LEU A CA 1
ATOM 695 C C . LEU A 1 88 ? -7.557 -6.944 -5.211 1.00 84.75 88 LEU A C 1
ATOM 697 O O . LEU A 1 88 ? -7.106 -8.108 -5.283 1.00 84.75 88 LEU A O 1
#

pLDDT: mean 84.67, std 10.68, range [53.06, 97.5]

Sequence (88 aa):
MFMNQISSLKSLEHSSGYANRIKFIYSPGAKICLPNLVELKCHANIYPEFFYQISQICHNIQSLTIRFIDTAVISDGVTDLISLQNNL

Radius of gyration: 12.38 Å; chains: 1; bounding box: 23×28×34 Å

Secondary structure (DSSP, 8-state):
-GGGG-S---EEEE---TT----STTSHHHHHHGGG--EEEEETT--HHHHHHHHHH-S---EEEEE--TTPPPPTHHHHHHHTSS--

Organism: Rhizophagus irregularis (strain DAOM 181602 / DAOM 197198 / MUCL 43194) (NCBI:txid747089)

Foldseek 3Di:
DCLVVAQEDAEDAEEDADPDPDPPLVDPSVLRHLQNYAYYHYEQRDELVVLVSSLVRYQHHNYYHYHYDPPHHHHPNVVSNCVSHPHD